Protein AF-A0A1V8ZXF6-F1 (afdb_monomer_lite)

Foldseek 3Di:
DPPFQKDWQWFAFPVRDIDTWIWGADQLDIDIDDDPPTDTDDDPVSVVVVVVSVVVNNVVSPDDDPPDPPPPPDD

Organism: Saccharomonospora piscinae (NCBI:txid687388)

pLDDT: mean 85.18, std 15.94, range [39.0, 98.12]

Secondary structure (DSSP, 8-state):
-----EEEEEEE-TT--EEEEEEEEETTEEEEEPPTTSPPB--HHHHHHHHHHHHHHHHHH--------------

Sequence (75 aa):
MSARDEWAVPCRDLAGRRRDLTVFVNAGRVVLIAPPGETAVLTSLDVGRLRSALRDAVMSAGDLPDEDPDPGLTD

Radius of gyration: 15.49 Å; chains: 1; bounding box: 33×48×37 Å

Structure (mmCIF, N/CA/C/O backbone):
data_AF-A0A1V8ZXF6-F1
#
_entry.id   AF-A0A1V8ZXF6-F1
#
loop_
_atom_site.group_PDB
_atom_site.id
_atom_site.type_symbol
_atom_site.label_atom_id
_atom_site.label_alt_id
_atom_site.label_comp_id
_atom_site.label_asym_id
_atom_site.label_entity_id
_atom_site.label_seq_id
_atom_site.pdbx_PDB_ins_code
_atom_site.Cartn_x
_atom_site.Cartn_y
_atom_site.Cartn_z
_atom_site.occupancy
_atom_site.B_iso_or_equiv
_atom_site.auth_seq_id
_atom_site.auth_comp_id
_atom_site.auth_asym_id
_atom_site.auth_atom_id
_atom_site.pdbx_PDB_model_num
ATOM 1 N N . MET A 1 1 ? -14.692 16.420 6.348 1.00 39.00 1 MET A N 1
ATOM 2 C CA . MET A 1 1 ? -13.793 15.674 5.446 1.00 39.00 1 MET A CA 1
ATOM 3 C C . MET A 1 1 ? -13.363 14.443 6.212 1.00 39.00 1 MET A C 1
ATOM 5 O O . MET A 1 1 ? -12.422 14.531 6.987 1.00 39.00 1 MET A O 1
ATOM 9 N N . SER A 1 2 ? -14.143 13.365 6.121 1.00 45.19 2 SER A N 1
ATOM 10 C CA . SER A 1 2 ? -13.808 12.090 6.762 1.00 45.19 2 SER A CA 1
ATOM 11 C C . SER A 1 2 ? -12.421 11.681 6.282 1.00 45.19 2 SER A C 1
ATOM 13 O O . SER A 1 2 ? -12.158 11.800 5.081 1.00 45.19 2 SER A O 1
ATOM 15 N N . ALA A 1 3 ? -11.526 11.326 7.205 1.00 55.66 3 ALA A N 1
ATOM 16 C CA . ALA A 1 3 ? -10.201 10.834 6.857 1.00 55.66 3 ALA A CA 1
ATOM 17 C C . ALA A 1 3 ? -10.385 9.758 5.785 1.00 55.66 3 ALA A C 1
ATOM 19 O O . ALA A 1 3 ? -11.173 8.832 5.960 1.00 55.66 3 ALA A O 1
ATOM 20 N N . ARG A 1 4 ? -9.787 9.965 4.610 1.00 65.00 4 ARG A N 1
ATOM 21 C CA . ARG A 1 4 ? -9.795 8.924 3.592 1.00 65.00 4 ARG A CA 1
ATOM 22 C C . ARG A 1 4 ? -8.873 7.851 4.133 1.00 65.00 4 ARG A C 1
ATOM 24 O O . ARG A 1 4 ? -7.661 8.006 4.030 1.00 65.00 4 ARG A O 1
ATOM 31 N N . ASP A 1 5 ? -9.445 6.804 4.708 1.00 87.19 5 ASP A N 1
ATOM 32 C CA . ASP A 1 5 ? -8.733 5.564 5.001 1.00 87.19 5 ASP A CA 1
ATOM 33 C C . ASP A 1 5 ? -8.443 4.826 3.688 1.00 87.19 5 ASP A C 1
ATOM 35 O O . ASP A 1 5 ? -8.773 3.657 3.546 1.00 87.19 5 ASP A O 1
ATOM 39 N N . GLU A 1 6 ? -7.915 5.538 2.690 1.00 94.62 6 GLU A N 1
ATOM 40 C CA . GLU A 1 6 ? -7.610 5.060 1.351 1.00 94.62 6 GLU A CA 1
ATOM 41 C C . GLU A 1 6 ? -6.348 5.762 0.834 1.00 94.62 6 GLU A C 1
ATOM 43 O O . GLU A 1 6 ? -6.262 6.993 0.785 1.00 94.62 6 GLU A O 1
ATOM 48 N N . TRP A 1 7 ? -5.373 4.963 0.410 1.00 96.12 7 TRP A N 1
ATOM 49 C CA . TRP A 1 7 ? -4.071 5.382 -0.086 1.00 96.12 7 TRP A CA 1
ATOM 50 C C . TRP A 1 7 ? -3.810 4.746 -1.451 1.00 96.12 7 TRP A C 1
ATOM 52 O O . TRP A 1 7 ? -3.835 3.524 -1.597 1.00 96.12 7 TRP A O 1
ATOM 62 N N . ALA A 1 8 ? -3.481 5.576 -2.440 1.00 96.12 8 ALA A N 1
ATOM 63 C CA . ALA A 1 8 ? -2.972 5.118 -3.727 1.00 96.12 8 ALA A CA 1
ATOM 64 C C . ALA A 1 8 ? -1.442 4.997 -3.670 1.00 96.12 8 ALA A C 1
ATOM 66 O O . ALA A 1 8 ? -0.742 5.966 -3.360 1.00 96.12 8 ALA A O 1
ATOM 67 N N . VAL A 1 9 ? -0.913 3.817 -3.987 1.00 96.94 9 VAL A N 1
ATOM 68 C CA . VAL A 1 9 ? 0.526 3.548 -4.034 1.00 96.94 9 VAL A CA 1
ATOM 69 C C . VAL A 1 9 ? 0.945 3.340 -5.490 1.00 96.94 9 VAL A C 1
ATOM 71 O O . VAL A 1 9 ? 0.529 2.355 -6.102 1.00 96.94 9 VAL A O 1
ATOM 74 N N . PRO A 1 10 ? 1.784 4.223 -6.061 1.00 95.31 10 PRO A N 1
ATOM 75 C CA . PRO A 1 10 ? 2.187 4.107 -7.453 1.00 95.31 10 PRO A CA 1
ATOM 76 C C . PRO A 1 10 ? 2.994 2.834 -7.689 1.00 95.31 10 PRO A C 1
ATOM 78 O O . PRO A 1 10 ? 3.850 2.460 -6.889 1.00 95.31 10 PRO A O 1
ATOM 81 N N . CYS A 1 11 ? 2.733 2.191 -8.818 1.00 96.19 11 CYS A N 1
ATOM 82 C CA . CYS A 1 11 ? 3.450 1.017 -9.289 1.00 96.19 11 CYS A CA 1
ATOM 83 C C . CYS A 1 11 ? 3.478 0.993 -10.825 1.00 96.19 11 CYS A C 1
ATOM 85 O O . CYS A 1 11 ? 3.071 1.945 -11.508 1.00 96.19 11 CYS A O 1
ATOM 87 N N . ARG A 1 12 ? 3.992 -0.099 -11.387 1.00 95.50 12 ARG A N 1
ATOM 88 C CA . ARG A 1 12 ? 3.891 -0.386 -12.818 1.00 95.50 12 ARG A CA 1
ATOM 89 C C . ARG A 1 12 ? 3.284 -1.755 -13.049 1.00 95.50 12 ARG A C 1
ATOM 91 O O . ARG A 1 12 ? 3.299 -2.580 -12.150 1.00 95.50 12 ARG A O 1
ATOM 98 N N . ASP A 1 13 ? 2.781 -2.000 -14.246 1.00 95.06 13 ASP A N 1
ATOM 99 C CA . ASP A 1 13 ? 2.496 -3.361 -14.698 1.00 95.06 13 ASP A CA 1
ATOM 100 C C . ASP A 1 13 ? 3.705 -3.995 -15.411 1.00 95.06 13 ASP A C 1
ATOM 102 O O . ASP A 1 13 ? 4.765 -3.375 -15.549 1.00 95.06 13 ASP A O 1
ATOM 106 N N . LEU A 1 14 ? 3.557 -5.238 -15.882 1.00 92.75 14 LEU A N 1
ATOM 107 C CA . LEU A 1 14 ? 4.597 -5.939 -16.652 1.00 92.75 14 LEU A CA 1
ATOM 108 C C . LEU A 1 14 ? 4.932 -5.249 -17.982 1.00 92.75 14 LEU A C 1
ATOM 110 O O . LEU A 1 14 ? 6.038 -5.408 -18.491 1.00 92.75 14 LEU A O 1
ATOM 114 N N . ALA A 1 15 ? 4.007 -4.460 -18.532 1.00 93.12 15 ALA A N 1
ATOM 115 C CA . ALA A 1 15 ? 4.246 -3.641 -19.717 1.00 93.12 15 ALA A CA 1
ATOM 116 C C . ALA A 1 15 ? 4.924 -2.298 -19.374 1.00 93.12 15 ALA A C 1
ATOM 118 O O . ALA A 1 15 ? 5.150 -1.468 -20.256 1.00 93.12 15 ALA A O 1
ATOM 119 N N . GLY A 1 16 ? 5.239 -2.059 -18.098 1.00 92.69 16 GLY A N 1
ATOM 120 C CA . GLY A 1 16 ? 5.874 -0.843 -17.615 1.00 92.69 16 GLY A CA 1
ATOM 121 C C . GLY A 1 16 ? 4.939 0.363 -17.553 1.00 92.69 16 GLY A C 1
ATOM 122 O O . GLY A 1 16 ? 5.417 1.470 -17.281 1.00 92.69 16 GLY A O 1
ATOM 123 N N . ARG A 1 17 ? 3.628 0.211 -17.782 1.00 94.38 17 ARG A N 1
ATOM 124 C CA . ARG A 1 17 ? 2.690 1.338 -17.686 1.00 94.38 17 ARG A CA 1
ATOM 125 C C . ARG A 1 17 ? 2.490 1.705 -16.228 1.00 94.38 17 ARG A C 1
ATOM 127 O O . ARG A 1 17 ? 2.489 0.843 -15.357 1.00 94.38 17 ARG A O 1
ATOM 134 N N . ARG A 1 18 ? 2.318 2.999 -15.961 1.00 94.25 18 ARG A N 1
ATOM 135 C CA . ARG A 1 18 ? 2.047 3.484 -14.608 1.00 94.25 18 ARG A CA 1
ATOM 136 C C . ARG A 1 18 ? 0.643 3.065 -14.179 1.00 94.25 18 ARG A C 1
ATOM 138 O O . ARG A 1 18 ? -0.317 3.299 -14.912 1.00 94.25 18 ARG A O 1
ATOM 145 N N . ARG A 1 19 ? 0.557 2.476 -12.993 1.00 95.44 19 ARG A N 1
ATOM 146 C CA . ARG A 1 19 ? -0.667 2.041 -12.313 1.00 95.44 19 ARG A CA 1
ATOM 147 C C . ARG A 1 19 ? -0.577 2.440 -10.843 1.00 95.44 19 ARG A C 1
ATOM 149 O O . ARG A 1 19 ? 0.475 2.898 -10.403 1.00 95.44 19 ARG A O 1
ATOM 156 N N . ASP A 1 20 ? -1.646 2.205 -10.096 1.00 95.50 20 ASP A N 1
ATOM 157 C CA . ASP A 1 20 ? -1.673 2.395 -8.650 1.00 95.50 20 ASP A CA 1
ATOM 158 C C . ASP A 1 20 ? -2.263 1.150 -7.973 1.00 95.50 20 ASP A C 1
ATOM 160 O O . ASP A 1 20 ? -3.223 0.557 -8.467 1.00 95.50 20 ASP A O 1
ATOM 164 N N . LEU A 1 21 ? -1.664 0.753 -6.852 1.00 96.00 21 LEU A N 1
ATOM 165 C CA . LEU A 1 21 ? -2.284 -0.115 -5.856 1.00 96.00 21 LEU A CA 1
ATOM 166 C C . LEU A 1 21 ? -3.181 0.740 -4.966 1.00 96.00 21 LEU A C 1
ATOM 168 O O . LEU A 1 21 ? -2.801 1.859 -4.621 1.00 96.00 21 LEU A O 1
ATOM 172 N N . THR A 1 22 ? -4.3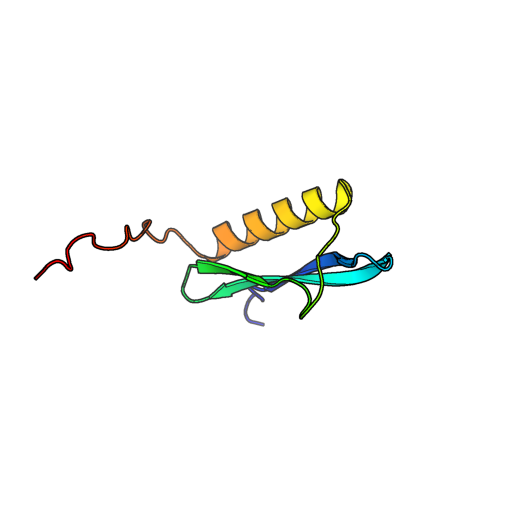03 0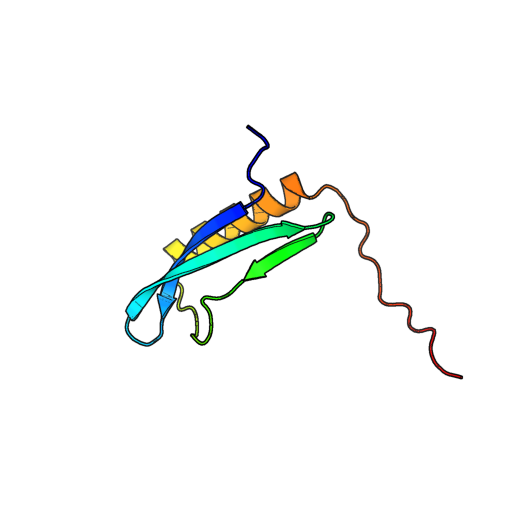.192 -4.518 1.00 96.19 22 THR A N 1
ATOM 173 C CA . THR A 1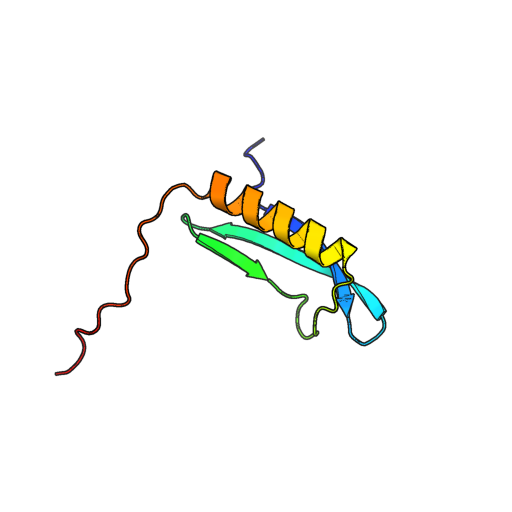 22 ? -5.150 0.862 -3.528 1.00 96.19 22 THR A CA 1
ATOM 174 C C . THR A 1 22 ? -5.055 0.126 -2.203 1.00 96.19 22 THR A C 1
ATOM 176 O O . THR A 1 22 ? -5.342 -1.065 -2.137 1.00 96.19 22 THR A O 1
ATOM 179 N N . VAL A 1 23 ? -4.666 0.829 -1.145 1.00 96.88 23 VAL A N 1
ATOM 180 C CA . VAL A 1 23 ? -4.786 0.368 0.242 1.00 96.88 23 VAL A CA 1
ATOM 181 C C . VAL A 1 23 ? -5.966 1.096 0.855 1.00 96.88 23 VAL A C 1
ATOM 183 O O . VAL A 1 23 ? -6.048 2.305 0.692 1.00 96.88 23 VAL A O 1
ATOM 186 N N . PHE A 1 24 ? -6.854 0.419 1.570 1.00 95.19 24 PHE A N 1
ATOM 187 C CA . PHE A 1 24 ? -7.892 1.093 2.347 1.00 95.19 24 PHE A CA 1
ATOM 188 C C . PHE A 1 24 ? -8.301 0.293 3.576 1.00 95.19 24 PHE A C 1
ATOM 190 O O . PHE A 1 24 ? -8.005 -0.897 3.670 1.00 95.19 24 PHE A O 1
ATOM 197 N N . VAL A 1 25 ? -8.980 0.936 4.522 1.00 94.38 25 VAL A N 1
ATOM 198 C CA . VAL A 1 25 ? -9.574 0.254 5.676 1.00 94.38 25 VAL A CA 1
ATOM 199 C C . VAL A 1 25 ? -11.046 -0.020 5.404 1.00 94.38 25 VAL A C 1
ATOM 201 O O . VAL A 1 25 ? -11.803 0.868 5.020 1.00 94.38 25 VAL A O 1
ATOM 204 N N . ASN A 1 26 ? -11.470 -1.258 5.640 1.00 90.38 26 ASN A N 1
ATOM 205 C CA . ASN A 1 26 ? -12.872 -1.645 5.593 1.00 90.38 26 ASN A CA 1
ATOM 206 C C . ASN A 1 26 ? -13.230 -2.489 6.814 1.00 90.38 26 ASN A C 1
ATOM 208 O O . ASN A 1 26 ? -12.701 -3.587 6.983 1.00 90.38 26 ASN A O 1
ATOM 212 N N . ALA A 1 27 ? -14.148 -1.982 7.642 1.00 87.56 27 ALA A N 1
ATOM 213 C CA . ALA A 1 27 ? -14.592 -2.635 8.875 1.00 87.56 27 ALA A CA 1
ATOM 214 C C . ALA A 1 27 ? -13.412 -3.106 9.754 1.00 87.56 27 ALA A C 1
ATOM 216 O O . ALA A 1 27 ? -13.361 -4.268 10.142 1.00 87.56 27 ALA A O 1
ATOM 217 N N . GLY A 1 28 ? -12.434 -2.219 9.986 1.00 87.31 28 GLY A N 1
ATOM 218 C CA . GLY A 1 28 ? -11.233 -2.493 10.789 1.00 87.31 28 GLY A CA 1
ATOM 219 C C . GLY A 1 28 ? -10.205 -3.423 10.132 1.00 87.31 28 GLY A C 1
ATOM 220 O O . GLY A 1 28 ? -9.208 -3.774 10.748 1.00 87.31 28 GLY A O 1
ATOM 221 N N . ARG A 1 29 ? -10.400 -3.822 8.872 1.00 88.44 29 ARG A N 1
ATOM 222 C CA . ARG A 1 29 ? -9.426 -4.630 8.127 1.00 88.44 29 ARG A CA 1
ATOM 223 C C . ARG A 1 29 ? -8.693 -3.783 7.105 1.00 88.44 29 ARG A C 1
ATOM 225 O O . ARG A 1 29 ? -9.318 -3.001 6.390 1.00 88.44 29 ARG A O 1
ATOM 232 N N . VAL A 1 30 ? -7.387 -3.995 6.987 1.00 93.94 30 VAL A N 1
ATOM 233 C CA . VAL A 1 30 ? -6.590 -3.428 5.897 1.00 93.94 30 VAL A CA 1
ATOM 234 C C . VAL A 1 30 ? -6.833 -4.245 4.631 1.00 93.94 30 VAL A C 1
ATOM 236 O O . VAL A 1 30 ? -6.610 -5.453 4.601 1.00 93.94 30 VAL A O 1
ATOM 239 N N . VAL A 1 31 ? -7.284 -3.579 3.576 1.00 95.00 31 VAL A N 1
ATOM 240 C CA . VAL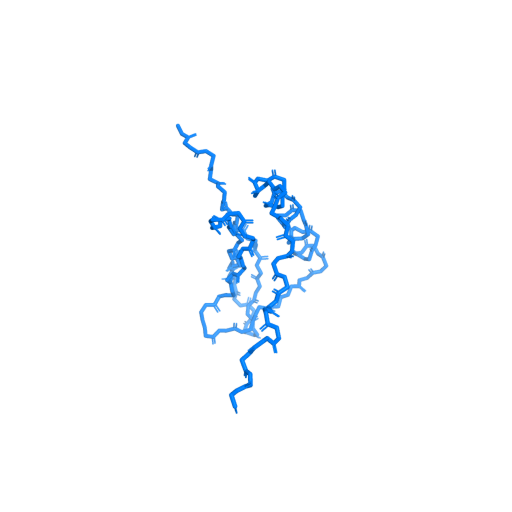 A 1 31 ? -7.544 -4.160 2.261 1.00 95.00 31 VAL A CA 1
ATOM 241 C C . VAL A 1 31 ? -6.535 -3.597 1.267 1.00 95.00 31 VAL A C 1
ATOM 243 O O . VAL A 1 31 ? -6.296 -2.393 1.232 1.00 95.00 31 VAL A O 1
ATOM 246 N N . LEU A 1 32 ? -5.955 -4.471 0.445 1.00 95.56 32 LEU A N 1
ATOM 247 C CA . LEU A 1 32 ? -5.063 -4.114 -0.656 1.00 95.56 32 LEU A CA 1
ATOM 248 C C . LEU A 1 32 ? -5.672 -4.601 -1.973 1.00 95.56 32 LEU A C 1
ATOM 250 O O . LEU A 1 32 ? -5.950 -5.789 -2.127 1.00 95.56 32 LEU A O 1
ATOM 254 N N . ILE A 1 33 ? -5.837 -3.698 -2.934 1.00 94.25 33 ILE A N 1
ATOM 255 C CA . ILE A 1 33 ? -6.302 -4.006 -4.286 1.00 94.25 33 ILE A CA 1
ATOM 256 C C . ILE A 1 33 ? -5.157 -3.788 -5.274 1.00 94.25 33 ILE A C 1
ATOM 258 O O . ILE A 1 33 ? -4.614 -2.687 -5.394 1.00 94.25 33 ILE A O 1
ATOM 262 N N . ALA A 1 34 ? -4.823 -4.858 -5.999 1.00 91.25 34 ALA A N 1
ATOM 263 C CA . ALA A 1 34 ? -3.973 -4.812 -7.182 1.00 91.25 34 ALA A CA 1
ATOM 264 C C . ALA A 1 34 ? -4.679 -4.100 -8.348 1.00 91.25 34 ALA A C 1
ATOM 266 O O . ALA A 1 34 ? -5.904 -4.203 -8.458 1.00 91.25 34 ALA A O 1
ATOM 267 N N . PRO A 1 35 ? -3.940 -3.429 -9.253 1.00 87.19 35 PRO A N 1
ATOM 268 C CA . PRO A 1 35 ? -4.505 -2.970 -10.514 1.00 87.19 35 PRO A CA 1
ATOM 269 C C . PRO A 1 35 ? -5.280 -4.113 -11.198 1.00 87.19 35 PRO A C 1
ATOM 271 O O . PRO A 1 35 ? -4.773 -5.235 -11.275 1.00 87.19 35 PRO A O 1
ATOM 274 N N . PRO A 1 36 ? -6.508 -3.871 -11.680 1.00 82.44 36 PRO A N 1
ATOM 275 C CA . PRO A 1 36 ? -7.364 -4.936 -12.185 1.00 82.44 36 PRO A CA 1
ATOM 276 C C . PRO A 1 36 ? -6.728 -5.650 -13.382 1.00 82.44 36 PRO A C 1
ATOM 278 O O . PRO A 1 36 ? -6.320 -5.012 -14.350 1.00 82.44 36 PRO A O 1
ATOM 281 N N . GLY A 1 37 ? -6.686 -6.985 -13.319 1.00 82.62 37 GLY A N 1
ATOM 282 C CA . GLY A 1 37 ? -6.235 -7.845 -14.417 1.00 82.62 37 GLY A CA 1
ATOM 283 C C . GLY A 1 37 ? -4.734 -7.798 -14.718 1.00 82.62 37 GLY A C 1
ATOM 284 O O . GLY A 1 37 ? -4.313 -8.399 -15.704 1.00 82.62 37 GLY A O 1
ATOM 285 N N . GLU A 1 38 ? -3.927 -7.115 -13.901 1.00 82.50 38 GLU A N 1
ATOM 286 C CA . GLU A 1 38 ? -2.496 -6.931 -14.148 1.00 82.50 38 GLU A CA 1
ATOM 287 C C . GLU A 1 38 ? -1.643 -7.246 -12.910 1.00 82.50 38 GLU A C 1
ATOM 289 O O . GLU A 1 38 ? -2.050 -7.038 -11.768 1.00 82.50 38 GLU A O 1
ATOM 294 N N . THR A 1 39 ? -0.415 -7.715 -13.137 1.00 90.69 39 THR A N 1
ATOM 295 C CA . THR A 1 39 ? 0.584 -7.875 -12.072 1.00 90.69 39 THR A CA 1
ATOM 296 C C . THR A 1 39 ? 1.189 -6.520 -11.730 1.00 90.69 39 THR A C 1
ATOM 298 O O . THR A 1 39 ? 1.752 -5.867 -12.607 1.00 90.69 39 THR A O 1
ATOM 301 N N . ALA A 1 40 ? 1.149 -6.128 -10.457 1.00 95.25 40 ALA A N 1
ATOM 302 C CA . ALA A 1 40 ? 1.884 -4.964 -9.977 1.00 95.25 40 ALA A CA 1
ATOM 303 C C . ALA A 1 40 ? 3.376 -5.290 -9.810 1.00 95.25 40 ALA A C 1
ATOM 305 O O . ALA A 1 40 ? 3.765 -6.197 -9.075 1.00 95.25 40 ALA A O 1
ATOM 306 N N . VAL A 1 41 ? 4.217 -4.508 -10.469 1.00 95.81 41 VAL A N 1
ATOM 307 C CA . VAL A 1 41 ? 5.666 -4.476 -10.323 1.00 95.81 41 VAL A CA 1
ATOM 308 C C . VAL A 1 41 ? 6.018 -3.249 -9.490 1.00 95.81 41 VAL A C 1
ATOM 310 O O . VAL A 1 41 ? 5.690 -2.116 -9.855 1.00 95.81 41 VAL A O 1
ATOM 313 N N . LEU A 1 42 ? 6.697 -3.479 -8.368 1.00 96.81 42 LEU A N 1
ATOM 314 C CA . LEU A 1 42 ? 7.140 -2.429 -7.458 1.00 96.81 42 LEU A CA 1
ATOM 315 C C . LEU A 1 42 ? 8.657 -2.277 -7.526 1.00 96.81 42 LEU A C 1
ATOM 317 O O . LEU A 1 42 ? 9.399 -3.254 -7.423 1.00 96.81 42 LEU A O 1
ATOM 321 N N . THR A 1 43 ? 9.124 -1.038 -7.651 1.00 97.00 43 THR A N 1
ATOM 322 C CA . THR A 1 43 ? 10.527 -0.711 -7.377 1.00 97.00 43 THR A CA 1
ATOM 323 C C . THR A 1 43 ? 10.781 -0.677 -5.869 1.00 97.00 43 THR A C 1
ATOM 325 O O . THR A 1 43 ? 9.843 -0.617 -5.075 1.00 97.00 43 THR A O 1
ATOM 328 N N . SER A 1 44 ? 12.045 -0.619 -5.442 1.00 97.88 44 SER A N 1
ATOM 329 C CA . SER A 1 44 ? 12.381 -0.466 -4.017 1.00 97.88 44 SER A CA 1
ATOM 330 C C . SER A 1 44 ? 11.728 0.769 -3.377 1.00 97.88 44 SER A C 1
ATOM 332 O O . SER A 1 44 ? 11.325 0.724 -2.215 1.00 97.88 44 SER A O 1
ATOM 334 N N . LEU A 1 45 ? 11.579 1.864 -4.135 1.00 96.94 45 LEU A N 1
ATOM 335 C CA . LEU A 1 45 ? 10.880 3.063 -3.667 1.00 96.94 45 LEU A CA 1
ATOM 336 C C . LEU A 1 45 ? 9.378 2.808 -3.490 1.00 96.94 45 LEU A C 1
ATOM 338 O O . LEU A 1 45 ? 8.798 3.237 -2.493 1.00 96.94 45 LEU A O 1
ATOM 342 N N . ASP A 1 46 ? 8.756 2.100 -4.431 1.00 97.25 46 ASP A N 1
ATOM 343 C CA . ASP A 1 46 ? 7.326 1.787 -4.377 1.00 97.25 46 ASP A CA 1
ATOM 344 C C . ASP A 1 46 ? 7.016 0.822 -3.226 1.00 97.25 46 ASP A C 1
ATOM 346 O O . ASP A 1 46 ? 6.028 1.012 -2.523 1.00 97.25 46 ASP A O 1
ATOM 350 N N . VAL A 1 47 ? 7.908 -0.134 -2.941 1.00 98.00 47 VAL A N 1
ATOM 351 C CA . VAL A 1 47 ? 7.819 -0.993 -1.747 1.00 98.00 47 VAL A CA 1
ATOM 352 C C . VAL A 1 47 ? 7.880 -0.159 -0.464 1.00 98.00 47 VAL A C 1
ATOM 354 O O . VAL A 1 47 ? 7.086 -0.371 0.453 1.00 98.00 47 VAL A O 1
ATOM 357 N N . GLY A 1 48 ? 8.780 0.827 -0.395 1.00 98.12 48 GLY A N 1
ATOM 358 C CA . GLY A 1 48 ? 8.859 1.744 0.745 1.00 98.12 48 GLY A CA 1
ATOM 359 C C . GLY A 1 48 ? 7.564 2.536 0.956 1.00 98.12 48 GLY A C 1
ATOM 360 O O . GLY A 1 48 ? 7.101 2.681 2.089 1.00 98.12 48 GLY A O 1
ATOM 361 N N . ARG A 1 49 ? 6.942 2.993 -0.136 1.00 97.50 49 ARG A N 1
ATOM 362 C CA . ARG A 1 49 ? 5.645 3.687 -0.108 1.00 97.50 49 ARG A CA 1
ATOM 363 C C . ARG A 1 49 ? 4.507 2.763 0.307 1.00 97.50 49 ARG A C 1
ATOM 365 O O . ARG A 1 49 ? 3.714 3.155 1.157 1.00 97.50 49 ARG A O 1
ATOM 372 N N . LEU A 1 50 ? 4.466 1.539 -0.221 1.00 97.62 50 LEU A N 1
ATOM 373 C CA . LEU A 1 50 ? 3.482 0.530 0.169 1.00 97.62 50 LEU A CA 1
ATOM 374 C C . LEU A 1 50 ? 3.561 0.247 1.668 1.00 97.62 50 LEU A C 1
ATOM 376 O O . LEU A 1 50 ? 2.547 0.272 2.354 1.00 97.62 50 LEU A O 1
ATOM 380 N N . ARG A 1 51 ? 4.773 0.064 2.200 1.00 97.88 51 ARG A N 1
ATOM 381 C CA . ARG A 1 51 ? 4.987 -0.122 3.639 1.00 97.88 51 ARG A CA 1
ATOM 382 C C . ARG A 1 51 ? 4.455 1.057 4.459 1.00 97.88 51 ARG A C 1
ATOM 384 O O . ARG A 1 51 ? 3.879 0.830 5.517 1.00 97.88 51 ARG A O 1
ATOM 391 N N . SER A 1 52 ? 4.664 2.295 4.003 1.00 97.44 52 SER A N 1
ATOM 392 C CA . SER A 1 52 ? 4.130 3.481 4.686 1.00 97.44 52 SER A CA 1
ATOM 393 C C . SER A 1 52 ? 2.603 3.479 4.691 1.00 97.44 52 SER A C 1
ATOM 395 O O . SER A 1 52 ? 2.012 3.623 5.751 1.00 97.44 52 SER A O 1
ATOM 397 N N . ALA A 1 53 ? 1.975 3.231 3.538 1.00 97.00 53 ALA A N 1
ATOM 398 C CA . ALA A 1 53 ? 0.519 3.180 3.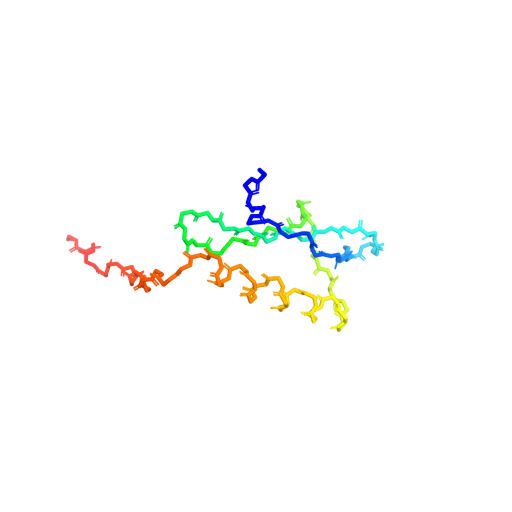421 1.00 97.00 53 ALA A CA 1
ATOM 399 C C . ALA A 1 53 ? -0.097 2.067 4.284 1.00 97.00 53 ALA A C 1
ATOM 401 O O . ALA A 1 53 ? -1.086 2.297 4.967 1.00 97.00 53 ALA A O 1
ATOM 402 N N . LEU A 1 54 ? 0.513 0.876 4.311 1.00 96.50 54 LEU A N 1
ATOM 403 C CA . LEU A 1 54 ? 0.063 -0.228 5.165 1.00 96.50 54 LEU A CA 1
ATOM 404 C C . LEU A 1 54 ? 0.182 0.114 6.653 1.00 96.50 54 LEU A C 1
ATOM 406 O O . LEU A 1 54 ? -0.705 -0.224 7.430 1.00 96.50 54 LEU A O 1
ATOM 410 N N . ARG A 1 55 ? 1.258 0.801 7.054 1.00 95.44 55 ARG A N 1
ATOM 411 C CA . ARG A 1 55 ? 1.417 1.266 8.434 1.00 95.44 55 ARG A CA 1
ATOM 412 C C . ARG A 1 55 ? 0.314 2.253 8.805 1.00 95.44 55 ARG A C 1
ATOM 414 O O . ARG A 1 55 ? -0.296 2.086 9.854 1.00 95.44 55 ARG A O 1
ATOM 421 N N . ASP A 1 56 ? 0.063 3.245 7.958 1.00 94.12 56 ASP A N 1
ATOM 422 C CA . ASP A 1 56 ? -0.980 4.244 8.199 1.00 94.12 56 ASP A CA 1
ATOM 423 C C . ASP A 1 56 ? -2.366 3.580 8.263 1.00 94.12 56 ASP A C 1
ATOM 425 O O . ASP A 1 56 ? -3.144 3.869 9.168 1.00 94.12 56 ASP A O 1
ATOM 429 N N . ALA A 1 57 ? -2.630 2.604 7.387 1.00 93.94 57 ALA A N 1
ATOM 430 C CA . ALA A 1 57 ? -3.872 1.838 7.377 1.00 93.94 57 ALA A CA 1
ATOM 431 C C . ALA A 1 57 ? -4.098 1.033 8.664 1.00 93.94 57 ALA A C 1
ATOM 433 O O . ALA A 1 57 ? -5.204 1.052 9.194 1.00 93.94 57 ALA A O 1
ATOM 434 N N . VAL A 1 58 ? -3.068 0.368 9.203 1.00 92.94 58 VAL A N 1
ATOM 435 C CA . VAL A 1 58 ? -3.174 -0.344 10.492 1.00 92.94 58 VAL A CA 1
ATOM 436 C C . VAL A 1 58 ? -3.483 0.628 11.630 1.00 92.94 58 VAL A C 1
ATOM 438 O O . VAL A 1 58 ? -4.335 0.345 12.466 1.00 92.94 58 VAL A O 1
ATOM 441 N N . MET A 1 59 ? -2.845 1.802 11.642 1.00 91.38 59 MET A N 1
ATOM 442 C CA . MET A 1 59 ? -3.123 2.824 12.657 1.00 91.38 59 MET A CA 1
ATOM 443 C C . MET A 1 59 ? -4.555 3.375 12.555 1.00 91.38 59 MET A C 1
ATOM 445 O O . MET A 1 59 ? -5.147 3.699 13.582 1.00 91.38 59 MET A O 1
ATOM 449 N N . SER A 1 60 ? -5.112 3.469 11.342 1.00 89.56 60 SER A N 1
ATOM 450 C CA . SER A 1 60 ? -6.512 3.855 11.105 1.00 89.56 60 SER A CA 1
ATOM 451 C C . SER A 1 60 ? -7.518 2.760 11.476 1.00 89.56 60 SER A C 1
ATOM 453 O O . SER A 1 60 ? -8.619 3.066 11.925 1.00 89.56 60 SER A O 1
ATOM 455 N N . ALA A 1 61 ? -7.170 1.488 11.272 1.00 86.88 61 ALA A N 1
ATOM 456 C CA . ALA A 1 61 ? -8.082 0.362 11.452 1.00 86.88 61 ALA A CA 1
ATOM 457 C C . ALA A 1 61 ? -8.470 0.094 12.918 1.00 86.88 61 ALA A C 1
ATOM 459 O O . ALA A 1 61 ? -9.561 -0.422 13.170 1.00 86.88 61 ALA A O 1
ATOM 460 N N . GLY A 1 62 ? -7.616 0.493 13.865 1.00 74.00 62 GLY A N 1
ATOM 461 C CA . GLY A 1 62 ? -7.744 0.135 15.279 1.00 74.00 62 GLY A CA 1
ATOM 462 C C . GLY A 1 62 ? -7.347 -1.324 15.549 1.00 74.00 62 GLY A C 1
ATOM 463 O O . GLY A 1 62 ? -7.162 -2.105 14.618 1.00 74.00 62 GLY A O 1
ATOM 464 N N . ASP A 1 63 ? -7.202 -1.694 16.825 1.00 66.44 63 ASP A N 1
ATOM 465 C CA . ASP A 1 63 ? -6.961 -3.088 17.228 1.00 66.44 63 ASP A CA 1
ATOM 466 C C . ASP A 1 63 ? -8.228 -3.917 16.962 1.00 66.44 63 ASP A C 1
ATOM 468 O O . ASP A 1 63 ? -9.143 -3.957 17.789 1.00 66.44 63 ASP A O 1
ATOM 472 N N . LEU A 1 64 ? -8.306 -4.582 15.808 1.00 55.78 64 LEU A N 1
ATOM 473 C CA . LEU A 1 64 ? -9.133 -5.779 15.709 1.00 55.78 64 LEU A CA 1
ATOM 474 C C . LEU A 1 64 ? -8.328 -6.952 16.279 1.00 55.78 64 LEU A C 1
ATOM 476 O O . LEU A 1 64 ? -7.181 -7.133 15.869 1.00 55.78 64 LEU A O 1
ATOM 480 N N . PRO A 1 65 ? -8.892 -7.757 17.196 1.00 55.31 65 PRO A N 1
ATOM 481 C CA . PRO A 1 65 ? -8.300 -9.048 17.502 1.00 55.31 65 PRO A CA 1
ATOM 482 C C . PRO A 1 65 ? -8.244 -9.871 16.210 1.00 55.31 65 PRO A C 1
ATOM 484 O O . PRO A 1 65 ? -9.188 -9.836 15.416 1.00 55.31 65 PRO A O 1
ATOM 487 N N . ASP A 1 66 ? -7.137 -10.584 15.999 1.00 60.41 66 ASP A N 1
ATOM 488 C CA . ASP A 1 66 ? -7.049 -11.613 14.967 1.00 60.41 66 ASP A CA 1
ATOM 489 C C . ASP A 1 66 ? -8.192 -12.609 15.221 1.00 60.41 66 ASP A C 1
ATOM 491 O O . ASP A 1 66 ? -8.155 -13.386 16.175 1.00 60.41 66 ASP A O 1
ATOM 495 N N . GLU A 1 67 ? -9.266 -12.537 14.435 1.00 59.97 67 GLU A N 1
ATOM 496 C CA . GLU A 1 67 ? -10.310 -13.555 14.473 1.00 59.97 67 GLU A CA 1
ATOM 497 C C . GLU A 1 67 ? -9.724 -14.791 13.783 1.00 59.97 67 GLU A C 1
ATOM 499 O O . GLU A 1 67 ? -9.670 -14.868 12.553 1.00 59.97 67 GLU A O 1
ATOM 504 N N . ASP A 1 68 ? -9.195 -15.720 14.586 1.00 60.88 68 ASP A N 1
ATOM 505 C CA . ASP A 1 68 ? -8.852 -17.065 14.130 1.00 60.88 68 ASP A CA 1
ATOM 506 C C . ASP A 1 68 ? -10.094 -17.664 13.440 1.00 60.88 68 ASP A C 1
ATOM 508 O O . ASP A 1 68 ? -11.180 -17.646 14.030 1.00 60.88 68 ASP A O 1
ATOM 512 N N . PRO A 1 69 ? -9.993 -18.195 12.206 1.00 58.38 69 PRO A N 1
ATOM 513 C CA . PRO A 1 69 ? -11.111 -18.900 11.598 1.00 58.38 69 PRO A CA 1
ATOM 514 C C . PRO A 1 69 ? -11.463 -20.095 12.485 1.00 58.38 69 PRO A C 1
ATOM 516 O O . PRO A 1 69 ? -10.622 -20.965 12.706 1.00 58.38 69 PRO A O 1
ATOM 519 N N . ASP A 1 70 ? -12.696 -20.117 12.995 1.00 57.25 70 ASP A N 1
ATOM 520 C CA . ASP A 1 70 ? -13.226 -21.196 13.828 1.00 57.25 70 ASP A CA 1
ATOM 521 C C . ASP A 1 70 ? -12.960 -22.563 13.157 1.00 57.25 70 ASP A C 1
ATOM 523 O O . ASP A 1 70 ? -13.523 -22.842 12.092 1.00 57.25 70 ASP A O 1
ATOM 527 N N . PRO A 1 71 ? -12.103 -23.435 13.729 1.00 58.03 71 PRO A N 1
ATOM 528 C CA . PRO A 1 71 ? -11.852 -24.765 13.179 1.00 58.03 71 PRO A CA 1
ATOM 529 C C . PRO A 1 71 ? -13.033 -25.735 13.401 1.00 58.03 71 PRO A C 1
ATOM 531 O O . PRO A 1 71 ? -12.911 -26.927 13.120 1.00 58.03 71 PRO A O 1
ATOM 534 N N . GLY A 1 72 ? -14.171 -25.258 13.915 1.00 58.44 72 GLY A N 1
ATOM 535 C CA . GLY A 1 72 ? -15.273 -26.063 14.432 1.00 58.44 72 GLY A CA 1
ATOM 536 C C . GLY A 1 72 ? -16.343 -26.565 13.458 1.00 58.44 72 GLY A C 1
ATOM 537 O O . GLY A 1 72 ? -17.338 -27.098 13.941 1.00 58.44 72 GLY A O 1
ATOM 538 N N . LEU A 1 73 ? -16.196 -26.464 12.130 1.00 60.84 73 LEU A N 1
ATOM 539 C CA . LEU A 1 73 ? -17.154 -27.102 11.207 1.00 60.84 73 LEU A CA 1
ATOM 540 C C . LEU A 1 73 ? -16.652 -28.469 10.720 1.00 60.84 73 LEU A C 1
ATOM 542 O O . LEU A 1 73 ? -16.243 -28.631 9.572 1.00 60.84 73 LEU A O 1
ATOM 546 N N . THR A 1 74 ? -16.709 -29.465 11.602 1.00 58.50 74 THR A N 1
ATOM 547 C CA . THR A 1 74 ? -16.819 -30.870 11.180 1.00 58.50 74 THR A CA 1
ATOM 548 C C . THR A 1 74 ? -18.041 -31.453 11.881 1.00 58.50 74 THR A C 1
ATOM 550 O O . THR A 1 74 ? -18.035 -31.576 13.104 1.00 58.50 74 THR A O 1
ATOM 553 N N . ASP A 1 75 ? -19.088 -31.719 11.102 1.00 59.38 75 ASP A N 1
ATOM 554 C CA . ASP A 1 75 ? -20.239 -32.548 11.485 1.00 59.38 75 ASP A CA 1
ATOM 555 C C . ASP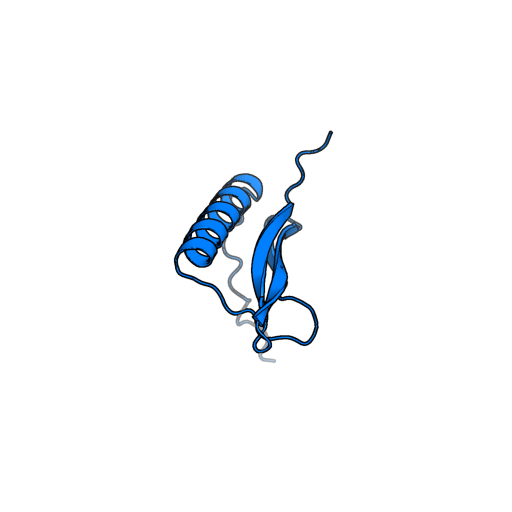 A 1 75 ? -19.912 -34.016 11.153 1.00 59.38 75 ASP A C 1
ATOM 557 O O . ASP A 1 75 ? -19.278 -34.240 10.088 1.00 59.38 75 ASP A O 1
#